Protein AF-A0A1I9GB39-F1 (afdb_monomer_lite)

Secondary structure (DSSP, 8-state):
----PPPPPTTTHHHHHHHHHHTTT--B-TTS-B---S-GGGS-HHHHHHHHH--S-SSPPPPTTSS-S----TTSPPEEEEEEEEEEEPSSTT-EEEEEEEEETTSEEEEEE--SSS--EEEEEEE-SSS--------PPPP-

Organism: Brugia malayi (NCBI:txid6279)

pLDDT: mean 76.76, std 20.5, range [29.89, 96.31]

Foldseek 3Di:
DDDDDDDDDPVCVVVVVVVVCVVPPNPDDPVRDDDDDPDPVPDDPVNVVVCVVPVDDPDDDADPVNDDLDDDDPVDFDWADKDWDFFCDDPPPPDGFIWMWTWGQQQKTWTWTDPVPDRIDGPDIDRPDPGRHTDNDDDDPDDD

Radius of gyration: 24.53 Å; chains: 1; bounding box: 76×39×50 Å

InterPro domains:
  IPR001627 Sema domain [PF01403] (35-135)
  IPR001627 Sema domain [PS51004] (1-144)
  IPR015943 WD40/YVTN repeat-like-containing domain superfamily [G3DSA:2.130.10.10] (2-138)
  IPR027231 Semaphorin [PTHR11036] (3-135)
  IPR036352 Sema domain superfamily [SSF101912] (31-136)

Sequence (144 aa):
PHESMPVPRPGSVSHVITRIFHENGLYFSPTGRLLCVTDSSKLSENIVSFIARNPLMHEAVPAVRSKPILVQGPERASFTQIAISPKVHSVKKGATHNALYIGTSDGHVLKLYDPQDGPTTIVQSVKVFPKNSPIIIGWLPMSR

Structure (mmCIF, N/CA/C/O backbone):
data_AF-A0A1I9GB39-F1
#
_entry.id   AF-A0A1I9GB39-F1
#
loop_
_atom_site.group_PDB
_atom_site.id
_atom_site.type_symbol
_atom_site.label_atom_id
_atom_site.label_alt_id
_atom_site.label_comp_id
_atom_site.label_asym_id
_atom_site.label_entity_id
_atom_site.label_seq_id
_atom_site.pdbx_PDB_ins_code
_atom_site.Cartn_x
_atom_site.Cartn_y
_atom_site.Cartn_z
_atom_site.occupancy
_atom_site.B_iso_or_equiv
_atom_site.auth_seq_id
_atom_site.auth_comp_id
_atom_site.auth_asym_id
_atom_site.auth_atom_id
_atom_site.pdbx_PDB_model_num
ATOM 1 N N . PRO A 1 1 ? 55.360 -10.454 -3.908 1.00 34.78 1 PRO A N 1
ATOM 2 C CA . PRO A 1 1 ? 54.889 -9.083 -3.602 1.00 34.78 1 PRO A CA 1
ATOM 3 C C . PRO A 1 1 ? 53.451 -8.906 -4.112 1.00 34.78 1 PRO A C 1
ATOM 5 O O . PRO A 1 1 ? 53.232 -8.551 -5.263 1.00 34.78 1 PRO A O 1
ATOM 8 N N . HIS A 1 2 ? 52.479 -9.280 -3.278 1.00 32.47 2 HIS A N 1
ATOM 9 C CA . HIS A 1 2 ? 51.064 -9.044 -3.550 1.00 32.47 2 HIS A CA 1
ATOM 10 C C . HIS A 1 2 ? 50.761 -7.598 -3.156 1.00 32.47 2 HIS A C 1
ATOM 12 O O . HIS A 1 2 ? 50.662 -7.286 -1.972 1.00 32.47 2 HIS A O 1
ATOM 18 N N . GLU A 1 3 ? 50.682 -6.712 -4.142 1.00 30.69 3 GLU A N 1
ATOM 19 C CA . GLU A 1 3 ? 50.246 -5.338 -3.926 1.00 30.69 3 GLU A CA 1
ATOM 20 C C . GLU A 1 3 ? 48.714 -5.328 -3.873 1.00 30.69 3 GLU A C 1
ATOM 22 O O . GLU A 1 3 ? 48.016 -5.526 -4.867 1.00 30.69 3 GLU A O 1
ATOM 27 N N . SER A 1 4 ? 48.190 -5.206 -2.657 1.00 35.75 4 SER A N 1
ATOM 28 C CA . SER A 1 4 ? 46.775 -5.004 -2.369 1.00 35.75 4 SER A CA 1
ATOM 29 C C . SER A 1 4 ? 46.284 -3.719 -3.043 1.00 35.75 4 SER A C 1
ATOM 31 O O . SER A 1 4 ? 46.678 -2.623 -2.641 1.00 35.75 4 SER A O 1
ATOM 33 N N . MET A 1 5 ? 45.414 -3.843 -4.052 1.00 29.89 5 MET A N 1
ATOM 34 C CA . MET A 1 5 ? 44.766 -2.681 -4.667 1.00 29.89 5 MET A CA 1
ATOM 35 C C . MET A 1 5 ? 43.864 -1.965 -3.643 1.00 29.89 5 MET A C 1
ATOM 37 O O . MET A 1 5 ? 43.128 -2.629 -2.906 1.00 29.89 5 MET A O 1
ATOM 41 N N . PRO A 1 6 ? 43.889 -0.622 -3.582 1.00 33.50 6 PRO A N 1
ATOM 42 C CA . PRO A 1 6 ? 43.112 0.133 -2.611 1.00 33.50 6 PRO A CA 1
ATOM 43 C C . PRO A 1 6 ? 41.616 0.110 -2.953 1.00 33.50 6 PRO A C 1
ATOM 45 O O . PRO A 1 6 ? 41.212 0.336 -4.094 1.00 33.50 6 PRO A O 1
ATOM 48 N N . VAL A 1 7 ? 40.786 -0.120 -1.935 1.00 42.03 7 VAL A N 1
ATOM 49 C CA . VAL A 1 7 ? 39.320 -0.087 -2.037 1.00 42.03 7 VAL A CA 1
ATOM 50 C C . VAL A 1 7 ? 38.855 1.356 -2.314 1.00 42.03 7 VAL A C 1
ATOM 52 O O . VAL A 1 7 ? 39.185 2.254 -1.531 1.00 42.03 7 VAL A O 1
ATOM 55 N N . PRO A 1 8 ? 38.094 1.628 -3.395 1.00 36.41 8 PRO A N 1
ATOM 56 C CA . PRO A 1 8 ? 37.660 2.983 -3.716 1.00 36.41 8 PRO A CA 1
ATOM 57 C C . PRO A 1 8 ? 36.638 3.507 -2.704 1.00 36.41 8 PRO A C 1
ATOM 59 O O . PRO A 1 8 ? 35.683 2.821 -2.341 1.00 36.41 8 PRO A O 1
ATOM 62 N N . ARG A 1 9 ? 36.811 4.766 -2.288 1.00 34.69 9 ARG A N 1
ATOM 63 C CA . ARG A 1 9 ? 35.863 5.474 -1.417 1.00 34.69 9 ARG A CA 1
ATOM 64 C C . ARG A 1 9 ? 34.483 5.622 -2.090 1.00 34.69 9 ARG A C 1
ATOM 66 O O . ARG A 1 9 ? 34.425 5.846 -3.302 1.00 34.69 9 ARG A O 1
ATOM 73 N N . PRO A 1 10 ? 33.383 5.588 -1.312 1.00 41.06 10 PRO A N 1
ATOM 74 C CA . PRO A 1 10 ? 32.005 5.462 -1.810 1.00 41.06 10 PRO A CA 1
ATOM 75 C C . PRO A 1 10 ? 31.518 6.593 -2.738 1.00 41.06 10 PRO A C 1
ATOM 77 O O . PRO A 1 10 ? 30.549 6.402 -3.462 1.00 41.06 10 PRO A O 1
ATOM 80 N N . GLY A 1 11 ? 32.211 7.737 -2.805 1.00 37.97 11 GLY A N 1
ATOM 81 C CA . GLY A 1 11 ? 31.918 8.809 -3.772 1.00 37.97 11 GLY A CA 1
ATOM 82 C C . GLY A 1 11 ? 32.502 8.609 -5.181 1.00 37.97 11 GLY A C 1
ATOM 83 O O . GLY A 1 11 ? 32.123 9.322 -6.104 1.00 37.97 11 GLY A O 1
ATOM 84 N N . SER A 1 12 ? 33.415 7.650 -5.373 1.00 37.50 12 SER A N 1
ATOM 85 C CA . SER A 1 12 ? 34.123 7.451 -6.650 1.00 37.50 12 SER A CA 1
ATOM 86 C C . SER A 1 12 ? 33.389 6.498 -7.602 1.00 37.50 12 SER A C 1
ATOM 88 O O . SER A 1 12 ? 33.513 6.598 -8.821 1.00 37.50 12 SER A O 1
ATOM 90 N N . VAL A 1 13 ? 32.565 5.594 -7.060 1.00 41.91 13 VAL A N 1
ATOM 91 C CA . VAL A 1 13 ? 31.882 4.539 -7.832 1.00 41.91 13 VAL A CA 1
ATOM 92 C C . VAL A 1 13 ? 30.867 5.132 -8.816 1.00 41.91 13 VAL A C 1
ATOM 94 O O . VAL A 1 13 ? 30.792 4.695 -9.960 1.00 41.91 13 VAL A O 1
ATOM 97 N N . SER A 1 14 ? 30.165 6.197 -8.413 1.00 44.56 14 SER A N 1
ATOM 98 C CA . SER A 1 14 ? 29.213 6.909 -9.277 1.00 44.56 14 SER A CA 1
ATOM 99 C C . SER A 1 14 ? 29.898 7.550 -10.494 1.00 44.56 14 SER A C 1
ATOM 101 O O . SER A 1 14 ? 29.403 7.457 -11.615 1.00 44.56 14 SER A O 1
ATOM 103 N N . HIS A 1 15 ? 31.101 8.107 -10.317 1.00 38.97 15 HIS A N 1
ATOM 104 C CA . HIS A 1 15 ? 31.880 8.696 -11.411 1.00 38.97 15 HIS A CA 1
ATOM 105 C C . HIS A 1 15 ? 32.497 7.647 -12.348 1.00 38.97 15 HIS A C 1
ATOM 107 O O . HIS A 1 15 ? 32.556 7.870 -13.556 1.00 38.97 15 HIS A O 1
ATOM 113 N N . VAL A 1 16 ? 32.939 6.501 -11.815 1.00 42.84 16 VAL A N 1
ATOM 114 C CA . VAL A 1 16 ? 33.519 5.406 -12.615 1.00 42.84 16 VAL A CA 1
ATOM 115 C C . VAL A 1 16 ? 32.448 4.715 -13.457 1.00 42.84 16 VAL A C 1
ATOM 117 O O . VAL A 1 16 ? 32.658 4.500 -14.648 1.00 42.84 16 VAL A O 1
ATOM 120 N N . ILE A 1 17 ? 31.274 4.450 -12.877 1.00 45.91 17 ILE A N 1
ATOM 121 C CA . ILE A 1 17 ? 30.112 3.945 -13.615 1.00 45.91 17 ILE A CA 1
ATOM 122 C C . ILE A 1 17 ? 29.687 4.991 -14.655 1.00 45.91 17 ILE A C 1
ATOM 124 O O . ILE A 1 17 ? 29.564 4.671 -15.821 1.00 45.91 17 ILE A O 1
ATOM 128 N N . THR A 1 18 ? 29.604 6.277 -14.326 1.00 45.09 18 THR A N 1
ATOM 129 C CA . THR A 1 18 ? 29.235 7.286 -15.341 1.00 45.09 18 THR A CA 1
ATOM 130 C C . THR A 1 18 ? 30.247 7.373 -16.506 1.00 45.09 18 THR A C 1
ATOM 132 O O . THR A 1 18 ? 29.837 7.519 -17.657 1.00 45.09 18 THR A O 1
ATOM 135 N N . ARG A 1 19 ? 31.562 7.214 -16.258 1.00 42.09 19 ARG A N 1
ATOM 136 C CA . ARG A 1 19 ? 32.599 7.230 -17.316 1.00 42.09 19 ARG A CA 1
ATOM 137 C C . ARG A 1 19 ? 32.620 5.984 -18.200 1.00 42.09 19 ARG A C 1
ATOM 139 O O . ARG A 1 19 ? 32.683 6.129 -19.416 1.00 42.09 19 ARG A O 1
ATOM 146 N N . ILE A 1 20 ? 32.521 4.784 -17.620 1.00 44.91 20 ILE A N 1
ATOM 147 C CA . ILE A 1 20 ? 32.487 3.523 -18.388 1.00 44.91 20 ILE A CA 1
ATOM 148 C C . ILE A 1 20 ? 31.294 3.511 -19.364 1.00 44.91 20 ILE A C 1
ATOM 150 O O . ILE A 1 20 ? 31.346 2.878 -20.418 1.00 44.91 20 ILE A O 1
ATOM 154 N N . PHE A 1 21 ? 30.221 4.236 -19.043 1.00 50.03 21 PHE A N 1
ATOM 155 C CA . PHE A 1 21 ? 28.965 4.182 -19.782 1.00 50.03 21 PHE A CA 1
ATOM 156 C C . PHE A 1 21 ? 28.904 5.196 -20.936 1.00 50.03 21 PHE A C 1
ATOM 158 O O . PHE A 1 21 ? 28.247 4.922 -21.941 1.00 50.03 21 PHE A O 1
ATOM 165 N N . HIS A 1 22 ? 29.648 6.306 -20.849 1.00 45.03 22 HIS A N 1
ATOM 166 C CA . HIS A 1 22 ? 29.788 7.281 -21.937 1.00 45.03 22 HIS A CA 1
ATOM 167 C C . HIS A 1 22 ? 30.682 6.762 -23.078 1.00 45.03 22 HIS A C 1
ATOM 169 O O . HIS A 1 22 ? 30.379 6.980 -24.247 1.00 45.03 22 HIS A O 1
ATOM 175 N N . GLU A 1 23 ? 31.754 6.026 -22.761 1.00 41.41 23 GLU A N 1
ATOM 176 C CA . GLU A 1 23 ? 32.684 5.478 -23.767 1.00 41.41 23 GLU A CA 1
ATOM 177 C C . GLU A 1 23 ? 32.095 4.311 -24.587 1.00 41.41 23 GLU A C 1
ATOM 179 O O . GLU A 1 23 ? 32.621 3.982 -25.645 1.00 41.41 23 GLU A O 1
ATOM 184 N N . ASN A 1 24 ? 30.975 3.719 -24.148 1.00 41.09 24 ASN A N 1
ATOM 185 C CA . ASN A 1 24 ? 30.368 2.527 -24.761 1.00 41.09 24 ASN A CA 1
ATOM 186 C C . ASN A 1 24 ? 28.989 2.763 -25.418 1.00 41.09 24 ASN A C 1
ATOM 188 O O . ASN A 1 24 ? 28.294 1.795 -25.729 1.00 41.09 24 ASN A O 1
ATOM 192 N N . GLY A 1 25 ? 28.567 4.019 -25.624 1.00 41.84 25 GLY A N 1
ATOM 193 C CA . GLY A 1 25 ? 27.324 4.338 -26.348 1.00 41.84 25 GLY A CA 1
ATOM 194 C C . GLY A 1 25 ? 26.029 3.927 -25.631 1.00 41.84 25 GLY A C 1
ATOM 195 O O . GLY A 1 25 ? 25.006 3.699 -26.278 1.00 41.84 25 GLY A O 1
ATOM 196 N N . LEU A 1 26 ? 26.054 3.810 -24.299 1.00 52.00 26 LEU A N 1
ATOM 197 C CA . LEU A 1 26 ? 24.892 3.400 -23.511 1.00 52.00 26 LEU A CA 1
ATOM 198 C C . LEU A 1 26 ? 23.952 4.605 -23.339 1.00 52.00 26 LEU A C 1
ATOM 200 O O . LEU A 1 26 ? 24.235 5.514 -22.562 1.00 52.00 26 LEU A O 1
ATOM 204 N N . TYR A 1 27 ? 22.828 4.617 -24.063 1.00 51.69 27 TYR A N 1
ATOM 205 C CA . TYR A 1 27 ? 21.767 5.625 -23.936 1.00 51.69 27 TYR A CA 1
ATOM 206 C C . TYR A 1 27 ? 21.050 5.506 -22.578 1.00 51.69 27 TYR A C 1
ATOM 208 O O . TYR A 1 27 ? 19.952 4.964 -22.463 1.00 51.69 27 TYR A O 1
ATOM 216 N N . PHE A 1 28 ? 21.675 6.027 -21.527 1.00 50.31 28 PHE A N 1
ATOM 217 C CA . PHE A 1 28 ? 20.998 6.395 -20.290 1.00 50.31 28 PHE A CA 1
ATOM 218 C C . PHE A 1 28 ? 20.599 7.871 -20.368 1.00 50.31 28 PHE A C 1
ATOM 220 O O . PHE A 1 28 ? 21.334 8.700 -20.902 1.00 50.31 28 PHE A O 1
ATOM 227 N N . SER A 1 29 ? 19.434 8.219 -19.814 1.00 45.31 29 SER A N 1
ATOM 228 C CA . SER A 1 29 ? 19.103 9.625 -19.531 1.00 45.31 29 SER A CA 1
ATOM 229 C C . SER A 1 29 ? 20.259 10.281 -18.753 1.00 45.31 29 SER A C 1
ATOM 231 O O . SER A 1 29 ? 20.881 9.580 -17.949 1.00 45.31 29 SER A O 1
ATOM 233 N N . PRO A 1 30 ? 20.508 11.604 -18.860 1.00 43.34 30 PRO A N 1
ATOM 234 C CA . PRO A 1 30 ? 21.450 12.322 -17.985 1.00 43.34 30 PRO A CA 1
ATOM 235 C C . PRO A 1 30 ? 21.194 12.111 -16.476 1.00 43.34 30 PRO A C 1
ATOM 237 O O . PRO A 1 30 ? 22.026 12.455 -15.646 1.00 43.34 30 PRO A O 1
ATOM 240 N N . THR A 1 31 ? 20.057 11.510 -16.113 1.00 49.69 31 THR A N 1
ATOM 241 C CA . THR A 1 31 ? 19.683 11.091 -14.757 1.00 49.69 31 THR A CA 1
ATOM 242 C C . THR A 1 31 ? 19.975 9.613 -14.428 1.00 49.69 31 THR A C 1
ATOM 244 O O . THR A 1 31 ? 19.424 9.108 -13.455 1.00 49.69 31 THR A O 1
ATOM 247 N N . GLY A 1 32 ? 20.724 8.866 -15.251 1.00 52.41 32 GLY A N 1
ATOM 248 C CA . GLY A 1 32 ? 21.061 7.453 -14.996 1.00 52.41 32 GLY A CA 1
ATOM 249 C C . GLY A 1 32 ? 19.879 6.478 -15.085 1.00 52.41 32 GLY A C 1
ATOM 250 O O . GLY A 1 32 ? 19.909 5.403 -14.494 1.00 52.41 32 GLY A O 1
ATOM 251 N N . ARG A 1 33 ? 18.814 6.846 -15.810 1.00 57.12 33 ARG A N 1
ATOM 252 C CA . ARG A 1 33 ? 17.615 6.008 -15.985 1.00 57.12 33 ARG A CA 1
ATOM 253 C C . ARG A 1 33 ? 17.637 5.283 -17.321 1.00 57.12 33 ARG A C 1
ATOM 255 O O . ARG A 1 33 ? 18.007 5.879 -18.335 1.00 57.12 33 ARG A O 1
ATOM 262 N N . LEU A 1 34 ? 17.176 4.034 -17.304 1.00 67.88 34 LEU A N 1
ATOM 263 C CA . LEU A 1 34 ? 16.815 3.306 -18.515 1.00 67.88 34 LEU A CA 1
ATOM 264 C C . LEU A 1 34 ? 15.656 4.029 -19.202 1.00 67.88 34 LEU A C 1
ATOM 266 O O . LEU A 1 34 ? 14.691 4.434 -18.550 1.00 67.88 34 LEU A O 1
ATOM 270 N N . LEU A 1 35 ? 15.772 4.206 -20.513 1.00 74.38 35 LEU A N 1
ATOM 271 C CA . LEU A 1 35 ? 14.757 4.840 -21.343 1.00 74.38 35 LEU A CA 1
ATOM 272 C C . LEU A 1 35 ? 14.049 3.782 -22.184 1.00 74.38 35 LEU A C 1
ATOM 274 O O . LEU A 1 35 ? 14.673 2.834 -22.663 1.00 74.38 35 LEU A O 1
ATOM 278 N N . CYS A 1 36 ? 12.745 3.962 -22.390 1.00 81.19 36 CYS A N 1
ATOM 279 C CA . CYS A 1 36 ? 12.019 3.189 -23.387 1.00 81.19 36 CYS A CA 1
ATOM 280 C C . CYS A 1 36 ? 12.551 3.571 -24.772 1.00 81.19 36 CYS A C 1
ATOM 282 O O . CYS A 1 36 ? 12.428 4.724 -25.186 1.00 81.19 36 CYS A O 1
ATOM 284 N N . VAL A 1 37 ? 13.141 2.609 -25.477 1.00 82.94 37 VAL A N 1
ATOM 285 C CA . VAL A 1 37 ? 13.565 2.773 -26.870 1.00 82.94 37 VAL A CA 1
ATOM 286 C C . VAL A 1 37 ? 12.491 2.221 -27.805 1.00 82.94 37 VAL A C 1
ATOM 288 O O . VAL A 1 37 ? 11.794 1.271 -27.456 1.00 82.94 37 VAL A O 1
ATOM 291 N N . THR A 1 38 ? 12.359 2.802 -28.998 1.00 87.06 38 THR A N 1
ATOM 292 C CA . THR A 1 38 ? 11.343 2.409 -29.994 1.00 87.06 38 THR A CA 1
ATOM 293 C C . THR A 1 38 ? 11.469 0.950 -30.434 1.00 87.06 38 THR A C 1
ATOM 295 O O . THR A 1 38 ? 10.476 0.319 -30.776 1.00 87.06 38 THR A O 1
ATOM 298 N N . ASP A 1 39 ? 12.689 0.414 -30.430 1.00 83.81 39 ASP A N 1
ATOM 299 C CA . ASP A 1 39 ? 12.990 -0.949 -30.854 1.00 83.81 39 ASP A CA 1
ATOM 300 C C . ASP A 1 39 ? 14.064 -1.547 -29.936 1.00 83.81 39 ASP A C 1
ATOM 302 O O . ASP A 1 39 ? 15.255 -1.261 -30.072 1.00 83.81 39 ASP A O 1
ATOM 306 N N . SER A 1 40 ? 13.636 -2.360 -28.968 1.00 86.31 40 SER A N 1
ATOM 307 C CA . SER A 1 40 ? 14.528 -2.968 -27.975 1.00 86.31 40 SER A CA 1
ATOM 308 C C . SER A 1 40 ? 15.430 -4.059 -28.554 1.00 86.31 40 SER A C 1
ATOM 310 O O . SER A 1 40 ? 16.408 -4.425 -27.908 1.00 86.31 40 SER A O 1
ATOM 312 N N . SER A 1 41 ? 15.141 -4.569 -29.759 1.00 87.88 41 SER A N 1
ATOM 313 C CA . SER A 1 41 ? 15.996 -5.560 -30.433 1.00 87.88 41 SER A CA 1
ATOM 314 C C . SER A 1 41 ? 17.321 -4.964 -30.915 1.00 87.88 41 SER A C 1
ATOM 316 O O . SER A 1 41 ? 18.291 -5.687 -31.119 1.00 87.88 41 SER A O 1
ATOM 318 N N . LYS A 1 42 ? 17.373 -3.634 -31.052 1.00 85.88 42 LYS A N 1
ATOM 319 C CA . LYS A 1 42 ? 18.563 -2.873 -31.452 1.00 85.88 42 LYS A CA 1
ATOM 320 C C . LYS A 1 42 ? 19.435 -2.449 -30.273 1.00 85.88 42 LYS A C 1
ATOM 322 O O . LYS A 1 42 ? 20.418 -1.739 -30.473 1.00 85.88 42 LYS A O 1
ATOM 327 N N . LEU A 1 43 ? 19.074 -2.837 -29.049 1.00 83.31 43 LEU A N 1
ATOM 328 C CA . LEU A 1 43 ? 19.925 -2.608 -27.889 1.00 83.31 43 LEU A CA 1
ATOM 329 C C . LEU A 1 43 ? 21.189 -3.453 -28.011 1.00 83.31 43 LEU A C 1
ATOM 331 O O . LEU A 1 43 ? 21.139 -4.638 -28.330 1.00 83.31 43 LEU A O 1
ATOM 335 N N . SER A 1 44 ? 22.330 -2.840 -27.730 1.00 85.81 44 SER A N 1
ATOM 336 C CA . SER A 1 44 ? 23.609 -3.531 -27.746 1.00 85.81 44 SER A CA 1
ATOM 337 C C . SER A 1 44 ? 23.697 -4.568 -26.620 1.00 85.81 44 SER A C 1
ATOM 339 O O . SER A 1 44 ? 23.162 -4.381 -25.522 1.00 85.81 44 SER A O 1
ATOM 341 N N . GLU A 1 45 ? 24.408 -5.669 -26.873 1.00 84.25 45 GLU A N 1
ATOM 342 C CA . GLU A 1 45 ? 24.514 -6.794 -25.932 1.00 84.25 45 GLU A CA 1
ATOM 343 C C . GLU A 1 45 ? 25.070 -6.383 -24.563 1.00 84.25 45 GLU A C 1
ATOM 345 O O . GLU A 1 45 ? 24.662 -6.921 -23.535 1.00 84.25 45 GLU A O 1
ATOM 350 N N . ASN A 1 46 ? 25.963 -5.392 -24.520 1.00 80.69 46 ASN A N 1
ATOM 351 C CA . ASN A 1 46 ? 26.498 -4.842 -23.275 1.00 80.69 46 ASN A CA 1
ATOM 352 C C . ASN A 1 46 ? 25.409 -4.181 -22.403 1.00 80.69 46 ASN A C 1
ATOM 354 O O . ASN A 1 46 ? 25.413 -4.404 -21.191 1.00 80.69 46 ASN A O 1
ATOM 358 N N . ILE A 1 47 ? 24.453 -3.445 -22.991 1.00 79.50 47 ILE A N 1
ATOM 359 C CA . ILE A 1 47 ? 23.291 -2.878 -22.279 1.00 79.50 47 ILE A CA 1
ATOM 360 C C . ILE A 1 47 ? 22.436 -4.012 -21.725 1.00 79.50 47 ILE A C 1
ATOM 362 O O . ILE A 1 47 ? 22.139 -4.044 -20.530 1.00 79.50 47 ILE A O 1
ATOM 366 N N . VAL A 1 48 ? 22.069 -4.964 -22.584 1.00 84.56 48 VAL A N 1
ATOM 367 C CA . VAL A 1 48 ? 21.195 -6.085 -22.217 1.00 84.56 48 VAL A CA 1
ATOM 368 C C . VAL A 1 48 ? 21.820 -6.908 -21.086 1.00 84.56 48 VAL A C 1
ATOM 370 O O . VAL A 1 48 ? 21.171 -7.188 -20.079 1.00 84.56 48 VAL A O 1
ATOM 373 N N . SER A 1 49 ? 23.109 -7.228 -21.204 1.00 86.06 49 SER A N 1
ATOM 374 C CA . SER A 1 49 ? 23.865 -7.989 -20.210 1.00 86.06 49 SER A CA 1
ATOM 375 C C . SER A 1 49 ? 24.021 -7.236 -18.885 1.00 86.06 49 SER A C 1
ATOM 377 O O . SER A 1 49 ? 23.958 -7.839 -17.812 1.00 86.06 49 SER A O 1
ATOM 379 N N . PHE A 1 50 ? 24.198 -5.911 -18.926 1.00 84.50 50 PHE A N 1
ATOM 380 C CA . PHE A 1 50 ? 24.256 -5.093 -17.718 1.00 84.50 50 PHE A CA 1
ATOM 381 C C . PHE A 1 50 ? 22.921 -5.084 -16.964 1.00 84.50 50 PHE A C 1
ATOM 383 O O . PHE A 1 50 ? 22.919 -5.346 -15.762 1.00 84.50 50 PHE A O 1
ATOM 390 N N . ILE A 1 51 ? 21.803 -4.841 -17.659 1.00 84.81 51 ILE A N 1
ATOM 391 C CA . ILE A 1 51 ? 20.459 -4.806 -17.054 1.00 84.81 51 ILE A CA 1
ATOM 392 C C . ILE A 1 51 ? 20.091 -6.180 -16.485 1.00 84.81 51 ILE A C 1
ATOM 394 O O . ILE A 1 51 ? 19.589 -6.267 -15.368 1.00 84.81 51 ILE A O 1
ATOM 398 N N . ALA A 1 52 ? 20.406 -7.260 -17.209 1.00 87.06 52 ALA A N 1
ATOM 399 C CA . ALA A 1 52 ? 20.152 -8.624 -16.751 1.00 87.06 52 ALA A CA 1
ATOM 400 C C . ALA A 1 52 ? 20.921 -8.973 -15.464 1.00 87.06 52 ALA A C 1
ATOM 402 O O . ALA A 1 52 ? 20.402 -9.689 -14.611 1.00 87.06 5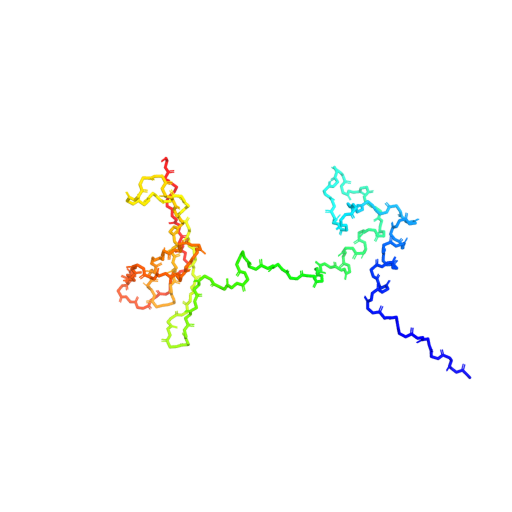2 ALA A O 1
ATOM 403 N N . ARG A 1 53 ? 22.149 -8.458 -15.302 1.00 90.00 53 ARG A N 1
ATOM 404 C CA . ARG A 1 53 ? 22.963 -8.678 -14.094 1.00 90.00 53 ARG A CA 1
ATOM 405 C C . ARG A 1 53 ? 22.628 -7.735 -12.939 1.00 90.00 53 ARG A C 1
ATOM 407 O O . ARG A 1 53 ? 22.927 -8.073 -11.799 1.00 90.00 53 ARG A O 1
ATOM 414 N N . ASN A 1 54 ? 22.023 -6.578 -13.212 1.00 85.31 54 ASN A N 1
ATOM 415 C CA . ASN A 1 54 ? 21.748 -5.540 -12.214 1.00 85.31 54 ASN A CA 1
ATOM 416 C C . ASN A 1 54 ? 20.270 -5.097 -12.244 1.00 85.31 54 ASN A C 1
ATOM 418 O O . ASN A 1 54 ? 19.987 -3.932 -12.523 1.00 85.31 54 ASN A O 1
ATOM 422 N N . PRO A 1 55 ? 19.309 -6.000 -11.967 1.00 86.19 55 PRO A N 1
ATOM 423 C CA . PRO A 1 55 ? 17.884 -5.677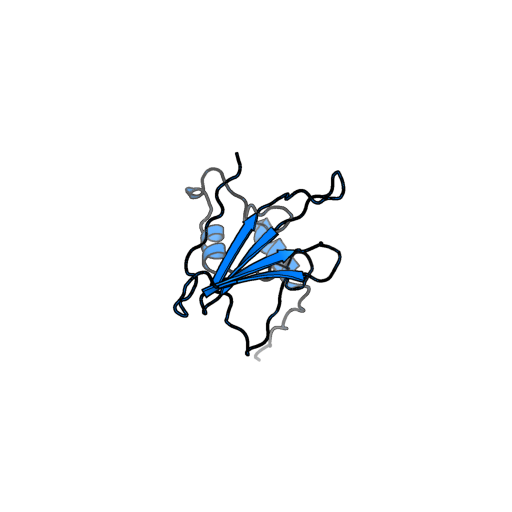 -12.064 1.00 86.19 55 PRO A CA 1
ATOM 424 C C . PRO A 1 55 ? 17.363 -4.826 -10.895 1.00 86.19 55 PRO A C 1
ATOM 426 O O . PRO A 1 55 ? 16.271 -4.266 -10.981 1.00 86.19 55 PRO A O 1
ATOM 429 N N . LE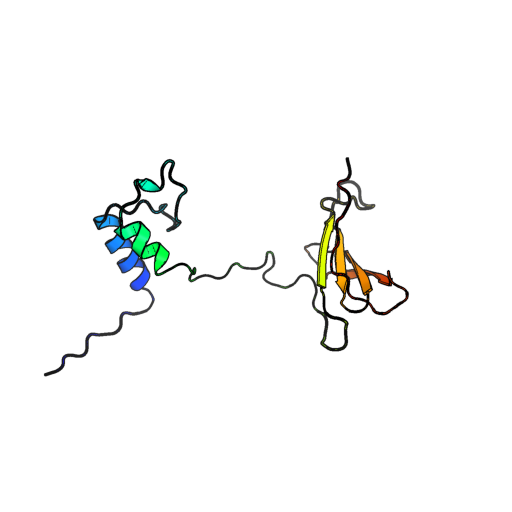U A 1 56 ? 18.104 -4.751 -9.784 1.00 89.31 56 LEU A N 1
ATOM 430 C CA . LEU A 1 56 ? 17.698 -4.027 -8.582 1.00 89.31 56 LEU A CA 1
ATOM 431 C C . LEU A 1 56 ? 18.330 -2.637 -8.537 1.00 89.31 56 LEU A C 1
ATOM 433 O O . LEU A 1 56 ? 19.534 -2.474 -8.731 1.00 89.31 56 LEU A O 1
ATOM 437 N N . MET A 1 57 ? 17.506 -1.642 -8.219 1.00 87.56 57 MET A N 1
ATOM 438 C CA . MET A 1 57 ? 17.969 -0.285 -7.948 1.00 87.56 57 MET A CA 1
ATOM 439 C C . MET A 1 57 ? 18.678 -0.222 -6.594 1.00 87.56 57 MET A C 1
ATOM 441 O O . MET A 1 57 ? 18.290 -0.904 -5.647 1.00 87.56 57 MET A O 1
ATOM 445 N N . HIS A 1 58 ? 19.694 0.636 -6.495 1.00 87.06 58 HIS A N 1
ATOM 446 C CA . HIS A 1 58 ? 20.379 0.892 -5.227 1.00 87.06 58 HIS A CA 1
ATOM 447 C C . HIS A 1 58 ? 19.493 1.660 -4.234 1.00 87.06 58 HIS A C 1
ATOM 449 O O . HIS A 1 58 ? 19.518 1.390 -3.036 1.00 87.06 58 HIS A O 1
ATOM 455 N N . GLU A 1 59 ? 18.702 2.610 -4.736 1.00 89.00 59 GLU A N 1
ATOM 456 C CA . GLU A 1 59 ? 17.837 3.456 -3.917 1.00 89.00 59 GLU A CA 1
ATOM 457 C C . GLU A 1 59 ? 16.436 2.854 -3.768 1.00 89.00 59 GLU A C 1
ATOM 459 O O . GLU A 1 59 ? 15.819 2.408 -4.739 1.00 89.00 59 GLU A O 1
ATOM 464 N N . ALA A 1 60 ? 15.916 2.875 -2.539 1.00 89.81 60 ALA A N 1
ATOM 465 C CA . ALA A 1 60 ? 14.548 2.469 -2.242 1.00 89.81 60 ALA A CA 1
ATOM 466 C C . ALA A 1 60 ? 13.543 3.565 -2.627 1.00 89.81 60 ALA A C 1
ATOM 468 O O . ALA A 1 60 ? 13.841 4.757 -2.552 1.00 89.81 60 ALA A O 1
ATOM 469 N N . VAL A 1 61 ? 12.317 3.164 -2.974 1.00 90.75 61 VAL A N 1
ATOM 470 C CA . VAL A 1 61 ? 11.221 4.111 -3.218 1.00 90.75 61 VAL A CA 1
ATOM 471 C C . VAL A 1 61 ? 10.732 4.667 -1.874 1.00 90.75 61 VAL A C 1
ATOM 473 O O . VAL A 1 61 ? 10.218 3.897 -1.057 1.00 90.75 61 VAL A O 1
ATOM 476 N N . PRO A 1 62 ? 10.853 5.982 -1.616 1.00 92.19 62 PRO A N 1
ATOM 477 C CA . PRO A 1 62 ? 10.351 6.563 -0.382 1.00 92.19 62 PRO A CA 1
ATOM 478 C C . PRO A 1 62 ? 8.818 6.591 -0.382 1.00 92.19 62 PRO A C 1
ATOM 480 O O . PRO A 1 62 ? 8.172 6.834 -1.403 1.00 92.19 62 PRO A O 1
ATOM 483 N N . ALA A 1 63 ? 8.217 6.394 0.792 1.00 89.81 63 ALA A N 1
ATOM 484 C CA . ALA A 1 63 ? 6.794 6.661 0.976 1.00 89.81 63 ALA A CA 1
ATOM 485 C C . ALA A 1 63 ? 6.509 8.168 0.814 1.00 89.81 63 ALA A C 1
ATOM 487 O O . ALA A 1 63 ? 7.327 8.993 1.211 1.00 89.81 63 ALA A O 1
ATOM 488 N N . VAL A 1 64 ? 5.315 8.538 0.327 1.00 84.38 64 VAL A N 1
ATOM 489 C CA . VAL A 1 64 ? 4.910 9.935 0.017 1.00 84.38 64 VAL A CA 1
ATOM 490 C C . VAL A 1 64 ? 5.140 10.929 1.172 1.00 84.38 64 VAL A C 1
ATOM 492 O O . VAL A 1 64 ? 5.331 12.115 0.934 1.00 84.38 64 VAL A O 1
ATOM 495 N N . ARG A 1 65 ? 5.141 10.461 2.428 1.00 85.56 65 ARG A N 1
ATOM 496 C CA . ARG A 1 65 ? 5.402 11.275 3.633 1.00 85.56 65 ARG A CA 1
ATOM 497 C C . ARG A 1 65 ? 6.526 10.715 4.514 1.00 85.56 65 ARG A C 1
ATOM 499 O O . ARG A 1 65 ? 6.556 10.999 5.708 1.00 85.56 65 ARG A O 1
ATOM 506 N N . SER A 1 66 ? 7.374 9.840 3.967 1.00 89.75 66 SER A N 1
ATOM 507 C CA . SER A 1 66 ? 8.414 9.099 4.704 1.00 89.75 66 SER A CA 1
ATOM 508 C C . SER A 1 66 ? 7.902 8.349 5.946 1.00 89.75 66 SER A C 1
ATOM 510 O O . SER A 1 66 ? 8.664 8.042 6.857 1.00 89.75 66 SER A O 1
ATOM 512 N N . LYS A 1 67 ? 6.596 8.056 5.996 1.00 88.56 67 LYS A N 1
ATOM 513 C CA . LYS A 1 67 ? 5.921 7.364 7.097 1.00 88.56 67 LYS A CA 1
ATOM 514 C C . LYS A 1 67 ? 4.714 6.570 6.582 1.00 88.56 67 LYS A C 1
ATOM 516 O O . LYS A 1 67 ? 4.117 6.971 5.576 1.00 88.56 67 LYS A O 1
ATOM 521 N N . PRO A 1 68 ? 4.327 5.474 7.256 1.00 90.38 68 PRO A N 1
ATOM 522 C CA . PRO A 1 68 ? 3.107 4.739 6.936 1.00 90.38 68 PRO A CA 1
ATOM 523 C C . PRO A 1 68 ? 1.850 5.577 7.209 1.00 90.38 68 PRO A C 1
ATOM 525 O O . PRO A 1 68 ? 1.823 6.412 8.112 1.00 90.38 68 PRO A O 1
ATOM 528 N N . ILE A 1 69 ? 0.788 5.326 6.437 1.00 90.25 69 ILE A N 1
ATOM 529 C CA . ILE A 1 69 ? -0.522 5.974 6.622 1.00 90.25 69 ILE A CA 1
ATOM 530 C C . ILE A 1 69 ? -1.226 5.419 7.865 1.00 90.25 69 ILE A C 1
ATOM 532 O O . ILE A 1 69 ? -1.861 6.167 8.599 1.00 90.25 69 ILE A O 1
ATOM 536 N N . LEU A 1 70 ? -1.110 4.116 8.113 1.00 91.56 70 LEU A N 1
ATOM 537 C CA . LEU A 1 70 ? -1.735 3.428 9.235 1.00 91.56 70 LEU A CA 1
ATOM 538 C C . LEU A 1 70 ? -0.786 2.349 9.752 1.00 91.56 70 LEU A C 1
ATOM 540 O O . LEU A 1 70 ? -0.210 1.604 8.962 1.00 91.56 70 LEU A O 1
ATOM 544 N N . VAL A 1 71 ? -0.664 2.252 11.073 1.00 91.69 71 VAL A N 1
ATOM 545 C CA . VAL A 1 71 ? 0.076 1.191 11.761 1.00 91.69 71 VAL A CA 1
ATOM 546 C C . VAL A 1 71 ? -0.856 0.560 12.783 1.00 91.69 71 VAL A C 1
ATOM 548 O O . VAL A 1 71 ? -1.592 1.264 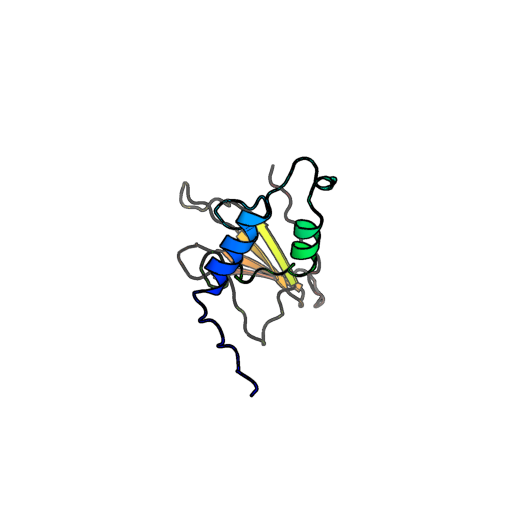13.476 1.00 91.69 71 VAL A O 1
ATOM 551 N N . GLN A 1 72 ? -0.841 -0.764 12.866 1.00 91.50 72 GLN A N 1
ATOM 552 C CA . GLN A 1 72 ? -1.544 -1.514 13.897 1.00 91.50 72 GLN A CA 1
ATOM 553 C C . GLN A 1 72 ? -0.577 -2.469 14.589 1.00 91.50 72 GLN A C 1
ATOM 555 O O . GLN A 1 72 ? 0.365 -2.962 13.974 1.00 91.50 72 GLN A O 1
ATOM 560 N N . GLY A 1 73 ? -0.797 -2.666 15.889 1.00 90.88 73 GLY A N 1
ATOM 561 C CA . GLY A 1 73 ? -0.015 -3.596 16.697 1.00 90.88 73 GLY A CA 1
ATOM 562 C C . GLY A 1 73 ? -0.383 -5.061 16.429 1.00 90.88 73 GLY A C 1
ATOM 563 O O . GLY A 1 73 ? -1.399 -5.328 15.784 1.00 90.88 73 GLY A O 1
ATOM 564 N N . PRO A 1 74 ? 0.408 -6.002 16.967 1.00 91.00 74 PRO A N 1
ATOM 565 C CA . PRO A 1 74 ? 0.267 -7.439 16.709 1.00 91.00 74 PRO A CA 1
ATOM 566 C C . PRO A 1 74 ? -1.055 -8.041 17.209 1.00 91.00 74 PRO A C 1
ATOM 568 O O . PRO A 1 74 ? -1.515 -9.033 16.661 1.00 91.00 74 PRO A O 1
ATOM 571 N N . GLU A 1 75 ? -1.698 -7.416 18.198 1.00 93.44 75 GLU A N 1
ATOM 572 C CA . GLU A 1 75 ? -2.987 -7.857 18.758 1.00 93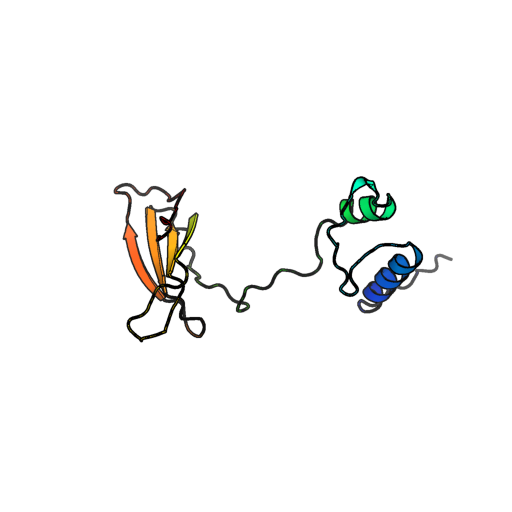.44 75 GLU A CA 1
ATOM 573 C C . GLU A 1 75 ? -4.182 -7.632 17.816 1.00 93.44 75 GLU A C 1
ATOM 575 O O . GLU A 1 75 ? -5.299 -8.065 18.098 1.00 93.44 75 GLU A O 1
ATOM 580 N N . ARG A 1 76 ? -3.991 -6.896 16.714 1.00 93.62 76 ARG A N 1
ATOM 581 C CA . ARG A 1 76 ? -5.050 -6.620 15.738 1.00 93.62 76 ARG A CA 1
ATOM 582 C C . ARG A 1 76 ? -4.944 -7.553 14.542 1.00 93.62 76 ARG A C 1
ATOM 584 O O . ARG A 1 76 ? -3.857 -7.962 14.144 1.00 93.62 76 ARG A O 1
ATOM 591 N N . ALA A 1 77 ? -6.091 -7.836 13.931 1.00 94.38 77 ALA A N 1
ATOM 592 C CA . ALA A 1 77 ? -6.146 -8.594 12.692 1.00 94.38 77 ALA A CA 1
ATOM 593 C C . ALA A 1 77 ? -5.289 -7.930 11.602 1.00 94.38 77 ALA A C 1
ATOM 595 O O . ALA A 1 77 ? -5.354 -6.718 11.388 1.00 94.38 77 ALA A O 1
ATOM 596 N N . SER A 1 78 ? -4.490 -8.735 10.904 1.00 95.50 78 SER A N 1
ATOM 597 C CA . SER A 1 78 ? -3.606 -8.259 9.842 1.00 95.50 78 SER A CA 1
ATOM 598 C C . SER A 1 78 ? -4.400 -7.673 8.677 1.00 95.50 78 SER A C 1
ATOM 600 O O . SER A 1 78 ? -5.478 -8.164 8.334 1.00 95.50 78 SER A O 1
ATOM 602 N N . PHE A 1 79 ? -3.843 -6.647 8.034 1.00 96.06 79 PHE A N 1
ATOM 603 C CA . PHE A 1 79 ? -4.403 -6.099 6.802 1.00 96.06 79 PHE A CA 1
ATOM 604 C C . PHE A 1 79 ? -4.224 -7.078 5.647 1.00 96.06 79 PHE A C 1
ATOM 606 O O . PHE A 1 79 ? -3.149 -7.648 5.474 1.00 96.06 79 PHE A O 1
ATOM 613 N N . THR A 1 80 ? -5.273 -7.250 4.851 1.00 95.81 80 THR A N 1
ATOM 614 C CA . THR A 1 80 ? -5.294 -8.193 3.727 1.00 95.81 80 THR A CA 1
ATOM 615 C C . THR A 1 80 ? -5.509 -7.510 2.388 1.00 95.81 80 THR A C 1
ATOM 617 O O . THR A 1 80 ? -4.993 -7.993 1.387 1.00 95.81 80 THR A O 1
ATOM 620 N N . GLN A 1 81 ? -6.260 -6.404 2.354 1.00 95.31 81 GLN A N 1
ATOM 621 C CA . GLN A 1 81 ? -6.600 -5.698 1.119 1.00 95.31 81 GLN A CA 1
ATOM 622 C C . GLN A 1 81 ? -6.718 -4.189 1.321 1.00 95.31 81 GLN A C 1
ATOM 624 O O . GLN A 1 81 ? -7.037 -3.725 2.415 1.00 95.31 81 GLN A O 1
ATOM 629 N N . ILE A 1 82 ? -6.512 -3.432 0.241 1.00 93.94 82 ILE A N 1
ATOM 630 C CA . ILE A 1 82 ? -6.695 -1.978 0.191 1.00 93.94 82 ILE A CA 1
ATOM 631 C C . ILE A 1 82 ? -7.506 -1.576 -1.043 1.00 93.94 82 ILE A C 1
ATOM 633 O O . ILE A 1 82 ? -7.246 -2.036 -2.150 1.00 93.94 82 ILE A O 1
ATOM 637 N N . ALA A 1 83 ? -8.462 -0.669 -0.855 1.00 92.94 83 ALA A N 1
ATOM 638 C CA . ALA A 1 83 ? -9.145 0.033 -1.933 1.00 92.94 83 ALA A CA 1
ATOM 639 C C . ALA A 1 83 ? -9.220 1.533 -1.622 1.00 92.94 83 ALA A C 1
ATOM 641 O O . ALA A 1 83 ? -9.330 1.938 -0.463 1.00 92.94 83 ALA A O 1
ATOM 642 N N . ILE A 1 84 ? -9.150 2.369 -2.659 1.00 90.62 84 ILE A N 1
ATOM 643 C CA . ILE A 1 84 ? -9.086 3.827 -2.518 1.00 90.62 84 ILE A CA 1
ATOM 644 C C . ILE A 1 84 ? -10.210 4.458 -3.330 1.00 90.62 84 ILE A C 1
ATOM 646 O O . ILE A 1 84 ? -10.304 4.237 -4.534 1.00 90.62 84 ILE A O 1
ATOM 650 N N . SER A 1 85 ? -11.029 5.282 -2.677 1.00 88.94 85 SER A N 1
ATOM 651 C CA . SER A 1 85 ? -11.936 6.208 -3.353 1.00 88.94 85 SER A CA 1
ATOM 652 C C . SER A 1 85 ? -11.257 7.577 -3.413 1.00 88.94 85 SER A C 1
ATOM 654 O O . SER A 1 85 ? -11.163 8.247 -2.376 1.00 88.94 85 SER A O 1
ATOM 656 N N . PRO A 1 86 ? -10.747 8.003 -4.579 1.00 87.31 86 PRO A N 1
ATOM 657 C CA . PRO A 1 86 ? -10.080 9.288 -4.698 1.00 87.31 86 PRO A CA 1
ATOM 658 C C . PRO A 1 86 ? -11.086 10.446 -4.668 1.00 87.31 86 PRO A C 1
ATOM 660 O O . PRO A 1 86 ? -12.237 10.291 -5.070 1.00 87.31 86 PRO A O 1
ATOM 663 N N . LYS A 1 87 ? -10.621 11.628 -4.246 1.00 85.88 87 LYS A N 1
ATOM 664 C CA . LYS A 1 87 ? -11.342 12.913 -4.375 1.00 85.88 87 LYS A CA 1
ATOM 665 C C . LYS A 1 87 ? -12.761 12.929 -3.774 1.00 85.88 87 LYS A C 1
ATOM 667 O O . LYS A 1 87 ? -13.672 13.551 -4.319 1.00 85.88 87 LYS A O 1
ATOM 672 N N . VAL A 1 88 ? -12.956 12.284 -2.627 1.00 86.56 88 VAL A N 1
ATOM 673 C CA . VAL A 1 88 ? -14.212 12.353 -1.870 1.00 86.56 88 VAL A CA 1
ATOM 674 C C . VAL A 1 88 ? -14.395 13.766 -1.320 1.00 86.56 88 VAL A C 1
ATOM 676 O O . VAL A 1 88 ? -13.491 14.315 -0.687 1.00 86.56 88 VAL A O 1
ATOM 679 N N . HIS A 1 89 ? -15.563 14.359 -1.563 1.00 86.50 89 HIS A N 1
ATOM 680 C CA . HIS A 1 89 ? -15.888 15.709 -1.111 1.00 86.50 89 HIS A CA 1
ATOM 681 C C . HIS A 1 89 ? -16.136 15.731 0.399 1.00 86.50 89 HIS A C 1
ATOM 683 O O . HIS A 1 89 ? -16.885 14.916 0.935 1.00 86.50 89 HIS A O 1
ATOM 689 N N . SER A 1 90 ? -15.498 16.676 1.085 1.00 81.38 90 SER A N 1
ATOM 690 C CA . SER A 1 90 ? -15.771 16.970 2.490 1.00 81.38 90 SER A CA 1
ATOM 691 C C . SER A 1 90 ? -16.917 17.977 2.624 1.00 81.38 90 SER A C 1
ATOM 693 O O . SER A 1 90 ? -17.293 18.650 1.665 1.00 81.38 90 SER A O 1
ATOM 695 N N . VAL A 1 91 ? -17.441 18.125 3.843 1.00 84.81 91 VAL A N 1
ATOM 696 C CA . VAL A 1 91 ? -18.460 19.134 4.187 1.00 84.81 91 VAL A CA 1
ATOM 697 C C . VAL A 1 91 ? -17.934 20.555 3.935 1.00 84.81 91 VAL A C 1
ATOM 699 O O . VAL A 1 91 ? -18.689 21.457 3.575 1.00 84.81 91 VAL A O 1
ATOM 702 N N . LYS A 1 92 ? -16.617 20.765 4.070 1.00 81.75 92 LYS A N 1
ATOM 703 C CA . LYS A 1 92 ? -15.972 22.028 3.698 1.00 81.75 92 LYS A CA 1
ATOM 704 C C . LYS A 1 92 ? -15.917 22.153 2.172 1.00 81.75 92 LYS A C 1
ATOM 706 O O . LYS A 1 92 ? -15.225 21.384 1.506 1.00 81.75 92 LYS A O 1
ATOM 711 N N . LYS A 1 93 ? -16.604 23.165 1.632 1.00 82.06 93 LYS A N 1
ATOM 712 C CA . LYS A 1 93 ? -16.655 23.459 0.191 1.00 82.06 93 LYS A CA 1
ATOM 713 C C . LYS A 1 93 ? -15.248 23.496 -0.421 1.00 82.06 93 LYS A C 1
ATOM 715 O O . LYS A 1 93 ? -14.379 24.221 0.056 1.00 82.06 93 LYS A O 1
ATOM 720 N N . GLY A 1 94 ? -15.046 22.709 -1.478 1.00 80.44 94 GLY A N 1
ATOM 721 C CA . GLY A 1 94 ? -13.785 22.624 -2.223 1.00 80.44 94 GLY A CA 1
ATOM 722 C C . GLY A 1 94 ? -12.712 21.716 -1.610 1.00 80.44 94 GLY A C 1
ATOM 723 O O . GLY A 1 94 ? -11.702 21.468 -2.262 1.00 80.44 94 GLY A O 1
ATOM 724 N N . ALA A 1 95 ? -12.912 21.179 -0.402 1.00 84.56 95 ALA A N 1
ATOM 725 C CA . ALA A 1 95 ? -11.973 20.233 0.192 1.00 84.56 95 ALA A CA 1
ATOM 726 C C . ALA A 1 95 ? -12.290 18.803 -0.265 1.00 84.56 95 ALA A C 1
ATOM 728 O O . ALA A 1 95 ? -13.398 18.303 -0.053 1.00 84.56 95 ALA A O 1
ATOM 729 N N . THR A 1 96 ? -11.300 18.132 -0.853 1.00 86.81 96 THR A N 1
ATOM 730 C CA . THR A 1 96 ? -11.390 16.714 -1.220 1.00 86.81 96 THR A CA 1
ATOM 731 C C . THR A 1 96 ? -10.314 15.906 -0.509 1.00 86.81 96 THR A C 1
ATOM 733 O O . THR A 1 96 ? -9.243 16.421 -0.198 1.00 86.81 96 THR A O 1
ATOM 736 N N . HIS A 1 97 ? -10.611 14.644 -0.218 1.00 85.00 97 HIS A N 1
ATOM 737 C CA . HIS A 1 97 ? -9.682 13.714 0.418 1.00 85.00 97 HIS A CA 1
ATOM 738 C C . HIS A 1 97 ? -9.823 12.318 -0.186 1.00 85.00 97 HIS A C 1
ATOM 740 O O . HIS A 1 97 ? -10.809 12.004 -0.854 1.00 85.00 97 HIS A O 1
ATOM 746 N N . ASN A 1 98 ? -8.834 11.464 0.053 1.00 86.00 98 ASN A N 1
ATOM 747 C CA . ASN A 1 98 ? -8.929 10.057 -0.311 1.00 86.00 98 ASN A CA 1
ATOM 748 C C . ASN A 1 98 ? -9.573 9.297 0.849 1.00 86.00 98 ASN A C 1
ATOM 750 O O . ASN A 1 98 ? -9.111 9.399 1.985 1.00 86.00 98 ASN A O 1
ATOM 754 N N . ALA A 1 99 ? -10.623 8.528 0.565 1.00 87.69 99 ALA A N 1
ATOM 755 C CA . ALA A 1 99 ? -11.155 7.565 1.521 1.00 87.69 99 ALA A CA 1
ATOM 756 C C . ALA A 1 99 ? -10.503 6.207 1.259 1.00 87.69 99 ALA A C 1
ATOM 758 O O . ALA A 1 99 ? -10.599 5.673 0.150 1.00 87.69 99 ALA A O 1
ATOM 759 N N . LEU A 1 100 ? -9.829 5.665 2.272 1.00 92.25 100 LEU A N 1
ATOM 760 C CA . LEU A 1 100 ? -9.187 4.356 2.190 1.00 92.25 100 LEU A CA 1
ATOM 761 C C . LEU A 1 100 ? -10.082 3.318 2.861 1.00 92.25 100 LEU A C 1
ATOM 763 O O . LEU A 1 100 ? -10.633 3.567 3.934 1.00 92.25 100 LEU A O 1
ATOM 767 N N . TYR A 1 101 ? -10.180 2.153 2.237 1.00 94.19 101 TYR A N 1
ATOM 768 C CA . TYR A 1 101 ? -10.880 0.987 2.751 1.00 94.19 101 TYR A CA 1
ATOM 769 C C . TYR A 1 101 ? -9.870 -0.142 2.898 1.00 94.19 101 TYR A C 1
ATOM 771 O O . TYR A 1 101 ? -9.236 -0.524 1.915 1.00 94.19 101 TYR A O 1
ATOM 779 N N . ILE A 1 102 ? -9.702 -0.649 4.115 1.00 95.75 102 ILE A N 1
ATOM 780 C CA . ILE A 1 102 ? -8.733 -1.700 4.432 1.00 95.75 102 ILE A CA 1
ATOM 781 C C . ILE A 1 102 ? -9.481 -2.935 4.905 1.00 95.75 102 ILE A C 1
ATOM 783 O O . ILE A 1 102 ? -10.227 -2.865 5.879 1.00 95.75 102 ILE A O 1
ATOM 787 N N . GLY A 1 103 ? -9.289 -4.050 4.209 1.00 96.12 103 GLY A N 1
ATOM 788 C CA . GLY A 1 103 ? -9.779 -5.355 4.639 1.00 96.12 103 GLY A CA 1
ATOM 789 C C . GLY A 1 103 ? -8.836 -5.990 5.656 1.00 96.12 103 GLY A C 1
ATOM 790 O O . GLY A 1 103 ? -7.620 -5.793 5.580 1.00 96.12 103 GLY A O 1
ATOM 791 N N . THR A 1 104 ? -9.389 -6.754 6.591 1.00 96.31 104 THR A N 1
ATOM 792 C CA . THR A 1 104 ? -8.630 -7.491 7.607 1.00 96.31 104 THR A CA 1
ATOM 793 C C . THR A 1 104 ? -8.825 -9.004 7.492 1.00 96.31 104 THR A C 1
ATOM 795 O O . THR A 1 104 ? -9.777 -9.505 6.879 1.00 96.31 104 THR A O 1
ATOM 798 N N . SER A 1 105 ? -7.923 -9.753 8.130 1.00 95.69 105 SER A N 1
ATOM 799 C CA . SER A 1 105 ? -7.952 -11.219 8.167 1.00 95.69 105 SER A CA 1
ATOM 800 C C . SER A 1 105 ? -9.126 -11.808 8.960 1.00 95.69 105 SER A C 1
ATOM 802 O O . SER A 1 105 ? -9.480 -12.967 8.750 1.00 95.69 105 SER A O 1
ATOM 804 N N . ASP A 1 106 ? -9.765 -11.022 9.827 1.00 95.25 106 ASP A N 1
ATOM 805 C CA . ASP A 1 106 ? -10.930 -11.427 10.621 1.00 95.25 106 ASP A CA 1
ATOM 806 C C . ASP A 1 106 ? -12.278 -10.969 10.027 1.00 95.25 106 ASP A C 1
ATOM 808 O O . ASP A 1 106 ? -13.333 -11.250 10.601 1.00 95.25 106 ASP A O 1
ATOM 812 N N . GLY A 1 107 ? -12.259 -10.323 8.856 1.00 96.00 107 GLY A N 1
ATOM 813 C CA . GLY A 1 107 ? -13.464 -9.974 8.101 1.00 96.00 107 GLY A CA 1
ATOM 814 C C . GLY A 1 107 ? -14.018 -8.576 8.364 1.00 96.00 107 GLY A C 1
ATOM 815 O O . GLY A 1 107 ? -15.202 -8.338 8.108 1.00 96.00 107 GLY A O 1
ATOM 816 N N . HIS A 1 108 ? -13.193 -7.650 8.858 1.00 95.50 108 HIS A N 1
ATOM 817 C CA . HIS A 1 108 ? -13.550 -6.241 9.003 1.00 95.50 108 HIS A CA 1
ATOM 818 C C . HIS A 1 108 ? -13.086 -5.397 7.817 1.00 95.50 108 HIS A C 1
ATOM 820 O O . HIS A 1 108 ? -11.968 -5.532 7.324 1.00 95.50 108 HIS A O 1
ATOM 826 N N . VAL A 1 109 ? -13.927 -4.450 7.410 1.00 96.06 109 VAL A N 1
ATOM 827 C CA . VAL A 1 109 ? -13.527 -3.329 6.558 1.00 96.06 109 VAL A CA 1
ATOM 828 C C . VAL A 1 109 ? -13.361 -2.091 7.428 1.00 96.06 109 VAL A C 1
ATOM 830 O O . VAL A 1 109 ? -14.306 -1.638 8.078 1.00 96.06 109 VAL A O 1
ATOM 833 N N . LEU A 1 110 ? -12.156 -1.530 7.417 1.00 96.00 110 LEU A N 1
ATOM 834 C CA . LEU A 1 110 ? -11.823 -0.265 8.057 1.00 96.00 110 LEU A CA 1
ATOM 835 C C . LEU A 1 110 ? -11.940 0.861 7.033 1.00 96.00 110 LEU A C 1
ATOM 837 O O . LEU A 1 110 ? -11.275 0.821 6.001 1.00 96.00 110 LEU A O 1
ATOM 841 N N . LYS A 1 111 ? -12.733 1.889 7.331 1.00 94.62 111 LYS A N 1
ATOM 842 C CA . LYS A 1 111 ? -12.766 3.139 6.567 1.00 94.62 111 LYS A CA 1
ATOM 843 C C . LYS A 1 111 ? -11.874 4.164 7.249 1.00 94.62 111 LYS A C 1
ATOM 845 O O . LYS A 1 111 ? -12.065 4.455 8.430 1.00 94.62 111 LYS A O 1
ATOM 850 N N . LEU A 1 112 ? -10.933 4.738 6.509 1.00 92.75 112 LEU A N 1
ATOM 851 C CA . LEU A 1 112 ? -9.983 5.717 7.029 1.00 92.75 112 LEU A CA 1
ATOM 852 C C . LEU A 1 112 ? -10.134 7.077 6.365 1.00 92.75 112 LEU A C 1
ATOM 854 O O . LEU A 1 112 ? -10.451 7.185 5.179 1.00 92.75 112 LEU A O 1
ATOM 858 N N . TYR A 1 113 ? -9.825 8.097 7.156 1.00 87.56 113 TYR A N 1
ATOM 859 C CA . TYR A 1 113 ? -9.635 9.469 6.727 1.00 87.56 113 TYR A CA 1
ATOM 860 C C . TYR A 1 113 ? -8.171 9.859 6.943 1.00 87.56 113 TYR A C 1
ATOM 862 O O . TYR A 1 113 ? -7.670 9.804 8.068 1.00 87.56 113 TYR A O 1
ATOM 870 N N . ASP A 1 114 ? -7.497 10.246 5.862 1.00 85.00 114 ASP A N 1
ATOM 871 C CA . ASP A 1 114 ? -6.135 10.779 5.891 1.00 85.00 114 ASP A CA 1
ATOM 872 C C . ASP A 1 114 ? -6.162 12.264 5.488 1.00 85.00 114 ASP A C 1
ATOM 874 O O . ASP A 1 114 ? -6.335 12.567 4.303 1.00 85.00 114 ASP A O 1
ATOM 878 N N . PRO A 1 115 ? -6.003 13.205 6.439 1.00 76.44 115 PRO A N 1
ATOM 879 C CA . PRO A 1 115 ? -6.007 14.640 6.153 1.00 76.44 115 PRO A CA 1
ATOM 880 C C . PRO A 1 115 ? -4.727 15.141 5.462 1.00 76.44 115 PRO A C 1
ATOM 882 O O . PRO A 1 115 ? -4.596 16.345 5.267 1.00 76.44 115 PRO A O 1
ATOM 885 N N . GLN A 1 116 ? -3.784 14.253 5.110 1.00 76.12 116 GLN A N 1
ATOM 886 C CA . GLN A 1 116 ? -2.431 14.537 4.598 1.00 76.12 116 GLN A CA 1
ATOM 887 C C . GLN A 1 116 ? -1.502 15.238 5.605 1.00 76.12 116 GLN A C 1
ATOM 889 O O . GLN A 1 116 ? -0.380 14.770 5.809 1.00 76.12 116 GLN A O 1
ATOM 894 N N . ASP A 1 117 ? -1.983 16.276 6.284 1.00 76.94 117 ASP A N 1
ATOM 895 C CA . ASP A 1 117 ? -1.235 17.113 7.232 1.00 76.94 117 ASP A CA 1
ATOM 896 C C . ASP A 1 117 ? -1.550 16.788 8.707 1.00 76.94 117 ASP A C 1
ATOM 898 O O . ASP A 1 117 ? -1.548 17.634 9.595 1.00 76.94 117 ASP A O 1
ATOM 902 N N . GLY A 1 118 ? -1.896 15.533 8.993 1.00 80.19 118 GLY A N 1
ATOM 903 C CA . GLY A 1 118 ? -2.301 15.123 10.334 1.00 80.19 118 GLY A CA 1
ATOM 904 C C . GLY A 1 118 ? -2.310 13.611 10.526 1.00 80.19 118 GLY A C 1
ATOM 905 O O . GLY A 1 118 ? -1.927 12.865 9.616 1.00 80.19 118 GLY A O 1
ATOM 906 N N . PRO A 1 119 ? -2.714 13.140 11.717 1.00 82.25 119 PRO A N 1
ATOM 907 C CA . PRO A 1 119 ? -2.849 11.718 11.980 1.00 82.25 119 PRO A CA 1
ATOM 908 C C . PRO A 1 119 ? -4.014 11.132 11.177 1.00 82.25 119 PRO A C 1
ATOM 910 O O . PRO A 1 119 ? -5.126 11.666 11.162 1.00 82.25 119 PRO A O 1
ATOM 913 N N . THR A 1 120 ? -3.765 9.994 10.535 1.00 88.12 120 THR A N 1
ATOM 914 C CA . THR A 1 120 ? -4.825 9.188 9.929 1.00 88.12 120 THR A CA 1
ATOM 915 C C . THR A 1 120 ? -5.771 8.695 11.013 1.00 88.12 120 THR A C 1
ATOM 917 O O . THR A 1 120 ? -5.337 8.176 12.041 1.00 88.12 120 THR A O 1
ATOM 920 N N . THR A 1 121 ? -7.071 8.813 10.763 1.00 89.19 121 THR A N 1
ATOM 921 C CA . THR A 1 121 ? -8.112 8.385 11.699 1.00 89.19 121 THR A CA 1
ATOM 922 C C . THR A 1 121 ? -8.952 7.274 11.081 1.00 89.19 121 THR A C 1
ATOM 924 O O . THR A 1 121 ? -9.335 7.346 9.912 1.00 89.19 121 THR A O 1
ATOM 927 N N . ILE A 1 122 ? -9.260 6.243 11.870 1.00 93.69 122 ILE A N 1
ATOM 928 C CA . ILE A 1 122 ? -10.252 5.230 11.499 1.00 93.69 122 ILE A CA 1
ATOM 929 C C . ILE A 1 122 ? -11.631 5.830 11.767 1.00 93.69 122 ILE A C 1
ATOM 931 O O . ILE A 1 122 ? -11.984 6.098 12.910 1.00 93.69 122 ILE A O 1
ATOM 935 N N . VAL A 1 123 ? -12.396 6.048 10.703 1.00 93.19 123 VAL A N 1
ATOM 936 C CA . VAL A 1 123 ? -13.753 6.603 10.766 1.00 93.19 123 VAL A CA 1
ATOM 937 C C . VAL A 1 123 ? -14.764 5.511 11.094 1.00 93.19 123 VAL A C 1
ATOM 939 O O . VAL A 1 123 ? -15.747 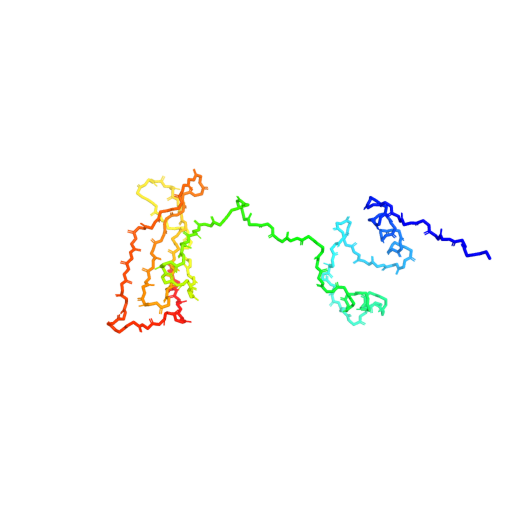5.757 11.784 1.00 93.19 123 VAL A O 1
ATOM 942 N N . GLN A 1 124 ? -14.539 4.299 10.584 1.00 94.12 124 GLN A N 1
ATOM 943 C CA . GLN A 1 124 ? -15.468 3.189 10.753 1.00 94.12 124 GLN A CA 1
ATOM 944 C C . GLN A 1 124 ? -14.734 1.851 10.708 1.00 94.12 124 GLN A C 1
ATOM 946 O O . GLN A 1 124 ? -13.774 1.696 9.954 1.00 94.12 124 GLN A O 1
ATOM 951 N N . SER A 1 125 ? -15.222 0.881 11.478 1.00 95.62 125 SER A N 1
ATOM 952 C CA . SER A 1 125 ? -14.856 -0.532 11.377 1.00 95.62 125 SER A CA 1
ATOM 953 C C . SER A 1 125 ? -16.141 -1.344 11.290 1.00 95.62 125 SER A C 1
ATOM 955 O O . SER A 1 125 ? -17.003 -1.211 12.158 1.00 95.62 125 SER A O 1
ATOM 957 N N . VAL A 1 126 ? -16.300 -2.139 10.234 1.00 95.81 126 VAL A N 1
ATOM 958 C CA . VAL A 1 126 ? -17.510 -2.941 10.009 1.00 95.81 126 VAL A CA 1
ATOM 959 C C . VAL A 1 126 ? -17.125 -4.381 9.757 1.00 95.81 126 VAL A C 1
ATOM 961 O O . VAL A 1 126 ? -16.374 -4.656 8.825 1.00 95.81 126 VAL A O 1
ATOM 964 N N . LYS A 1 127 ? -17.682 -5.301 10.544 1.00 95.62 127 LYS A N 1
ATOM 965 C CA . LYS A 1 127 ? -17.599 -6.731 10.264 1.00 95.62 127 LYS A CA 1
ATOM 966 C C . LYS A 1 127 ? -18.553 -7.080 9.126 1.00 95.62 127 LYS A C 1
ATOM 968 O O . LYS A 1 127 ? -19.758 -6.888 9.251 1.00 95.62 127 LYS A O 1
ATOM 973 N N . VAL A 1 128 ? -18.006 -7.563 8.016 1.00 93.69 128 VAL A N 1
ATOM 974 C CA . VAL A 1 128 ? -18.774 -7.813 6.786 1.00 93.69 128 VAL A CA 1
ATOM 975 C C . VAL A 1 128 ? -19.314 -9.241 6.738 1.00 93.69 128 VAL A C 1
ATOM 977 O O . VAL A 1 128 ? -20.389 -9.478 6.193 1.00 93.69 128 VAL A O 1
ATOM 980 N N . PHE A 1 129 ? -18.603 -10.193 7.345 1.00 88.75 129 PHE A N 1
ATOM 981 C CA . PHE A 1 129 ? -18.986 -11.604 7.358 1.00 88.75 129 PHE A CA 1
ATOM 982 C C . PHE A 1 129 ? -19.371 -12.064 8.771 1.00 88.75 129 PHE A C 1
ATOM 984 O O . PHE A 1 129 ? -18.673 -11.720 9.725 1.00 88.75 129 PHE A O 1
ATOM 991 N N . PRO A 1 130 ? -20.432 -12.879 8.946 1.00 84.00 130 PRO A N 1
ATOM 992 C CA . PRO A 1 130 ? -20.813 -13.396 10.265 1.00 84.00 130 PRO A CA 1
ATOM 993 C C . PRO A 1 130 ? -19.703 -14.245 10.904 1.00 84.00 130 PRO A C 1
ATOM 995 O O . PRO A 1 130 ? -19.377 -14.097 12.084 1.00 84.00 130 PRO A O 1
ATOM 998 N N . LYS A 1 131 ? -19.077 -15.108 10.096 1.00 91.31 131 LYS A N 1
ATOM 999 C CA . LYS A 1 131 ? -17.913 -15.911 10.479 1.00 91.31 131 LYS A CA 1
ATOM 1000 C C . LYS A 1 131 ? -16.635 -15.091 10.302 1.00 91.31 131 LYS A C 1
ATOM 1002 O O . LYS A 1 131 ? -16.526 -14.336 9.342 1.00 91.31 131 LYS A O 1
ATOM 1007 N N . ASN A 1 132 ? -15.656 -15.283 11.189 1.00 92.56 132 ASN A N 1
ATOM 1008 C CA . ASN A 1 132 ? -14.317 -14.713 11.014 1.00 92.56 132 ASN A CA 1
ATOM 1009 C C . ASN A 1 132 ? -13.703 -15.299 9.739 1.00 92.56 132 ASN A C 1
ATOM 1011 O O . ASN A 1 132 ? -13.350 -16.478 9.690 1.00 92.56 132 ASN A O 1
ATOM 1015 N N . SER A 1 133 ? -13.674 -14.508 8.675 1.00 94.06 133 SER A N 1
ATOM 1016 C CA . SER A 1 133 ? -13.191 -14.920 7.361 1.00 94.06 133 SER A CA 1
ATOM 1017 C C . SER A 1 133 ? -12.474 -13.744 6.709 1.00 94.06 133 SER A C 1
ATOM 1019 O O . SER A 1 133 ? -12.999 -12.630 6.751 1.00 94.06 133 SER A O 1
ATOM 1021 N N . PRO A 1 134 ? -11.286 -13.967 6.129 1.00 95.12 134 PRO A N 1
ATOM 1022 C CA . PRO A 1 134 ? -10.452 -12.888 5.628 1.00 95.12 134 PRO A CA 1
ATOM 1023 C C . PRO A 1 134 ? -11.075 -12.223 4.403 1.00 95.12 134 PRO A C 1
ATOM 1025 O O . PRO A 1 134 ? -11.641 -12.885 3.530 1.00 95.12 134 PRO A O 1
ATOM 1028 N N . ILE A 1 135 ? -10.904 -10.907 4.295 1.00 94.12 135 ILE A N 1
ATOM 1029 C CA . ILE A 1 135 ? -11.242 -10.181 3.069 1.00 94.12 135 ILE A CA 1
ATOM 1030 C C . ILE A 1 135 ? -10.104 -10.376 2.071 1.00 94.12 135 ILE A C 1
ATOM 1032 O O . ILE A 1 135 ? -9.030 -9.805 2.229 1.00 94.12 135 ILE A O 1
ATOM 1036 N N . ILE A 1 136 ? -10.335 -11.189 1.044 1.00 92.25 136 ILE A N 1
ATOM 1037 C CA . ILE A 1 136 ? -9.321 -11.537 0.033 1.00 92.25 136 ILE A CA 1
ATOM 1038 C C . ILE A 1 136 ? -9.457 -10.749 -1.266 1.00 92.25 136 ILE A C 1
ATOM 1040 O O . ILE A 1 136 ? -8.550 -10.757 -2.089 1.00 92.25 136 ILE A O 1
ATOM 1044 N N . ILE A 1 137 ? -10.575 -10.057 -1.467 1.00 81.50 137 ILE A N 1
ATOM 1045 C CA . ILE A 1 137 ? -10.856 -9.276 -2.668 1.00 81.50 137 ILE A CA 1
ATOM 1046 C C . ILE A 1 137 ? -11.723 -8.080 -2.279 1.00 81.50 137 ILE A C 1
ATOM 1048 O O . ILE A 1 137 ? -12.633 -8.201 -1.458 1.00 81.50 137 ILE A O 1
ATOM 1052 N N . GLY A 1 138 ? -11.428 -6.925 -2.863 1.00 73.38 138 GLY A N 1
ATOM 1053 C CA . GLY A 1 138 ? -12.203 -5.711 -2.675 1.00 73.38 138 GLY A CA 1
ATOM 1054 C C . GLY A 1 138 ? -12.077 -4.826 -3.903 1.00 73.38 138 GLY A C 1
ATOM 1055 O O . GLY A 1 138 ? -10.976 -4.561 -4.375 1.00 73.38 138 GLY A O 1
ATOM 1056 N N . TRP A 1 139 ? -13.210 -4.367 -4.415 1.00 76.50 139 TRP A N 1
ATOM 1057 C CA . TRP A 1 139 ? -13.287 -3.384 -5.487 1.00 76.50 139 TRP A CA 1
ATOM 1058 C C . TRP A 1 139 ? -14.301 -2.325 -5.092 1.00 76.50 139 TRP A C 1
ATOM 1060 O O . TRP A 1 139 ? -15.382 -2.630 -4.587 1.00 76.50 139 TRP A O 1
ATOM 1070 N N . LEU A 1 140 ? -13.939 -1.069 -5.325 1.00 71.00 140 LEU A N 1
ATOM 1071 C CA . LEU A 1 140 ? -14.888 0.025 -5.246 1.00 71.00 140 LEU A CA 1
ATOM 1072 C C . LEU A 1 140 ? -15.526 0.180 -6.626 1.00 71.00 140 LEU A C 1
ATOM 1074 O O . LEU A 1 140 ? -14.793 0.214 -7.619 1.00 71.00 140 LEU A O 1
ATOM 1078 N N . PRO A 1 141 ? -16.861 0.269 -6.722 1.00 68.69 141 PRO A N 1
ATOM 1079 C CA . PRO A 1 141 ? -17.485 0.624 -7.985 1.00 68.69 141 PRO A CA 1
ATOM 1080 C C . PRO A 1 141 ? -16.955 1.996 -8.421 1.00 68.69 141 PRO A C 1
ATOM 1082 O O . PRO A 1 141 ? -16.913 2.930 -7.616 1.00 68.69 141 PRO A O 1
ATOM 1085 N N . MET A 1 142 ? -16.532 2.127 -9.683 1.00 55.25 142 MET A N 1
ATOM 1086 C CA . MET A 1 142 ? -16.207 3.442 -10.240 1.00 55.25 142 MET A CA 1
ATOM 1087 C C . MET A 1 142 ? -17.474 4.299 -10.191 1.00 55.25 142 MET A C 1
ATOM 1089 O O . MET A 1 142 ? -18.482 3.955 -10.810 1.00 55.25 142 MET A O 1
ATOM 1093 N N . SER A 1 143 ? -17.426 5.403 -9.442 1.00 58.31 143 SER A N 1
ATOM 1094 C CA . SER A 1 143 ? -18.422 6.466 -9.576 1.00 58.31 143 SER A CA 1
ATOM 1095 C C . SER A 1 143 ? -18.358 6.965 -11.014 1.00 58.31 143 SER A C 1
ATOM 1097 O O . SER A 1 143 ? -17.284 7.375 -11.460 1.00 58.31 143 SER A O 1
ATOM 1099 N N . ARG A 1 144 ? -19.482 6.887 -11.733 1.00 44.59 144 ARG A N 1
ATOM 1100 C CA . ARG A 1 144 ? -19.666 7.657 -12.969 1.00 44.59 144 ARG A CA 1
ATOM 1101 C C . ARG A 1 144 ? -19.653 9.149 -12.660 1.00 44.59 144 ARG A C 1
ATOM 1103 O O . ARG A 1 144 ? -19.978 9.502 -11.500 1.00 44.59 144 ARG A O 1
#